Protein AF-A0A6F8PS50-F1 (afdb_monomer_lite)

Radius of gyration: 19.99 Å; chains: 1; bounding box: 38×47×46 Å

Foldseek 3Di:
DDDDCVPVDDDDDDDQDDPPPPDPADQQDDWDWDADPVGIWIFDADPRGTDIGHDDPPVVAAEAEQEQCNVPCVVVVVDDPVRVVVVVVVCVVVNHFYWYWDDDPPDPDIDTDTDDPCVVVVVVVVPD

Sequence (128 aa):
MYKSLEWSYEEEVRVVKNIKVNNHLSKYHGEGFFENSAGNWQQIQVSGRPLYCLDIPKSSIKEIYMGCNSYKNVTRAGMSDEEVFSFYAQWMKDGIDVFHCQPKYGTWQLEAEEWKSTFLDKWRNNNP

Organism: NCBI:txid2675054

Secondary structure (DSSP, 8-state):
----GGGS----------TTS-----TTT--EEEEETTEEEEEEEETTEEEEEE---GGG--EEEE-TTTTTTTGGGT--HHHHHHHHHHHHHTT-EEEEEEE-TTSS-EEEEE--TTHHHHHHHH--

pLDDT: mean 78.61, std 12.51, range [44.88, 94.75]

Structure (mmCIF, N/CA/C/O backbone):
data_AF-A0A6F8PS50-F1
#
_entry.id   AF-A0A6F8PS50-F1
#
loop_
_atom_site.group_PDB
_atom_site.id
_atom_site.type_symbol
_atom_site.label_atom_id
_atom_site.label_alt_id
_atom_site.label_comp_id
_atom_site.label_asym_id
_atom_site.label_entity_id
_atom_site.label_seq_id
_atom_site.pdbx_PDB_ins_code
_atom_site.Cartn_x
_atom_site.Cartn_y
_atom_site.Cartn_z
_atom_site.occupancy
_atom_site.B_iso_or_equiv
_atom_site.auth_seq_id
_atom_site.auth_comp_id
_atom_site.auth_asym_id
_atom_site.auth_atom_id
_atom_site.pdbx_PDB_model_num
ATOM 1 N N . MET A 1 1 ? 9.574 -27.612 20.862 1.00 46.69 1 MET A N 1
ATOM 2 C CA . MET A 1 1 ? 8.743 -27.888 19.672 1.00 46.69 1 MET A CA 1
ATOM 3 C C . MET A 1 1 ? 9.665 -27.822 18.463 1.00 46.69 1 MET A C 1
ATOM 5 O O . MET A 1 1 ? 10.082 -26.732 18.099 1.00 46.69 1 MET A O 1
ATOM 9 N N . TYR A 1 2 ? 10.095 -28.970 17.940 1.00 52.66 2 TYR A N 1
ATOM 10 C CA . TYR A 1 2 ? 10.937 -29.035 16.744 1.00 52.66 2 TYR A CA 1
ATOM 11 C C . TYR A 1 2 ? 10.016 -28.950 15.522 1.00 52.66 2 TYR A C 1
ATOM 13 O O . TYR A 1 2 ? 9.183 -29.833 15.338 1.00 52.66 2 TYR A O 1
ATOM 21 N N . LYS A 1 3 ? 10.106 -27.874 14.731 1.00 60.69 3 LYS A N 1
ATOM 22 C CA . LYS A 1 3 ? 9.480 -27.837 13.399 1.00 60.69 3 LYS A CA 1
ATOM 23 C C . LYS A 1 3 ? 10.165 -28.888 12.522 1.00 60.69 3 LYS A C 1
ATOM 25 O O . LYS A 1 3 ? 11.390 -29.000 12.567 1.00 60.69 3 LYS A O 1
ATOM 30 N N . SER A 1 4 ? 9.396 -29.647 11.745 1.00 63.00 4 SER A N 1
ATOM 31 C CA . SER A 1 4 ? 9.941 -30.552 10.733 1.00 63.00 4 SER A CA 1
ATOM 32 C C . SER A 1 4 ? 10.638 -29.750 9.627 1.00 63.00 4 SER A C 1
ATOM 34 O O . SER A 1 4 ? 10.196 -28.662 9.254 1.00 63.00 4 SER A O 1
ATOM 36 N N . LEU A 1 5 ? 11.755 -30.281 9.117 1.00 61.91 5 LEU A N 1
ATOM 37 C CA . LEU A 1 5 ? 12.578 -29.657 8.067 1.00 61.91 5 LEU A CA 1
ATOM 38 C C . LEU A 1 5 ? 11.802 -29.398 6.764 1.00 61.91 5 LEU A C 1
ATOM 40 O O . LEU A 1 5 ? 12.162 -28.500 6.012 1.00 61.91 5 LEU A O 1
ATOM 44 N N . GLU A 1 6 ? 10.714 -30.123 6.519 1.00 61.38 6 GLU A N 1
ATOM 45 C CA . GLU A 1 6 ? 9.823 -29.905 5.371 1.00 61.38 6 GLU A CA 1
ATOM 46 C C . GLU A 1 6 ? 9.146 -28.519 5.377 1.00 61.38 6 GLU A C 1
ATOM 48 O O . GLU A 1 6 ? 8.822 -28.001 4.320 1.00 61.38 6 GLU A O 1
ATOM 53 N N . TRP A 1 7 ? 9.014 -27.872 6.544 1.00 61.59 7 TRP A N 1
ATOM 54 C CA . TRP A 1 7 ? 8.534 -26.485 6.670 1.00 61.59 7 TRP A CA 1
ATOM 55 C C . TRP A 1 7 ? 9.670 -25.457 6.684 1.00 61.59 7 TRP A C 1
ATOM 57 O O . TRP A 1 7 ? 9.427 -24.273 6.929 1.00 61.59 7 TRP A O 1
ATOM 67 N N . SER A 1 8 ? 10.925 -25.899 6.558 1.00 60.41 8 SER A N 1
ATOM 68 C CA . SER A 1 8 ? 12.063 -25.046 6.905 1.00 60.41 8 SER A CA 1
ATOM 69 C C . SER A 1 8 ? 12.550 -24.149 5.778 1.00 60.41 8 SER A C 1
ATOM 71 O O . SER A 1 8 ? 13.220 -23.171 6.098 1.00 60.41 8 SER A O 1
ATOM 73 N N . TYR A 1 9 ? 12.196 -24.397 4.513 1.00 57.81 9 TYR A N 1
ATOM 74 C CA . TYR A 1 9 ? 12.517 -23.460 3.435 1.00 57.81 9 TYR A CA 1
ATOM 75 C C . TYR A 1 9 ? 11.812 -23.827 2.120 1.00 57.81 9 TYR A C 1
ATOM 77 O O . TYR A 1 9 ? 12.193 -24.790 1.459 1.00 57.81 9 TYR A O 1
ATOM 85 N N . GLU A 1 10 ? 10.814 -23.043 1.720 1.00 64.75 10 GLU A N 1
ATOM 86 C CA . GLU A 1 10 ? 10.442 -22.913 0.309 1.00 64.75 10 GLU A CA 1
ATOM 87 C C . GLU A 1 10 ? 11.133 -21.647 -0.209 1.00 64.75 10 GLU A C 1
ATOM 89 O O . GLU A 1 10 ? 10.893 -20.551 0.300 1.00 64.75 10 GLU A O 1
ATOM 94 N N . GLU A 1 11 ? 12.055 -21.791 -1.163 1.00 63.84 11 GLU A N 1
ATOM 95 C CA . GLU A 1 11 ? 12.766 -20.652 -1.747 1.00 63.84 11 GLU A CA 1
ATOM 96 C C . GLU A 1 11 ? 12.019 -20.155 -2.988 1.00 63.84 11 GLU A C 1
ATOM 98 O O . GLU A 1 11 ? 12.048 -20.779 -4.050 1.00 63.84 11 GLU A O 1
ATOM 103 N N . GLU A 1 12 ? 11.346 -19.011 -2.871 1.00 63.69 12 GLU A N 1
ATOM 104 C CA . GLU A 1 12 ? 10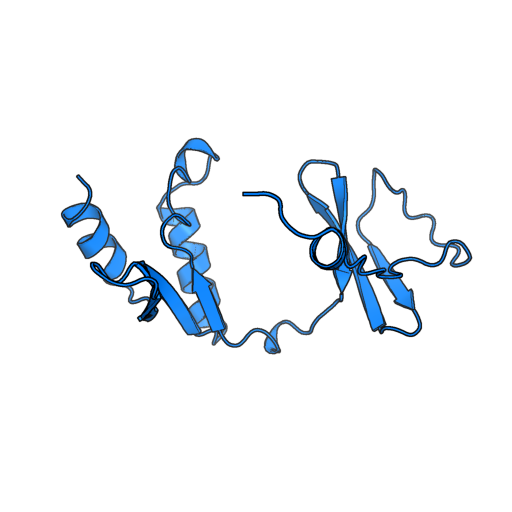.801 -18.312 -4.034 1.00 63.69 12 GLU A CA 1
ATOM 105 C C . GLU A 1 12 ? 11.923 -17.575 -4.781 1.00 63.69 12 GLU A C 1
ATOM 107 O O . GLU A 1 12 ? 12.435 -16.551 -4.322 1.00 63.69 12 GLU A O 1
ATOM 112 N N . VAL A 1 13 ? 12.279 -18.052 -5.976 1.00 69.75 13 VAL A N 1
ATOM 113 C CA . VAL A 1 13 ? 13.226 -17.354 -6.859 1.00 69.75 13 VAL A CA 1
ATOM 114 C C . VAL A 1 13 ? 12.466 -16.415 -7.794 1.00 69.75 13 VAL A C 1
ATOM 116 O O . VAL A 1 13 ? 11.674 -16.854 -8.627 1.00 69.75 13 VAL A O 1
ATOM 119 N N . ARG A 1 14 ? 12.744 -15.108 -7.710 1.00 70.56 14 ARG A N 1
ATOM 120 C CA . ARG A 1 14 ? 12.204 -14.094 -8.634 1.00 70.56 14 ARG A CA 1
ATOM 121 C C . ARG A 1 14 ? 13.321 -13.509 -9.493 1.00 70.56 14 ARG A C 1
ATOM 123 O O . ARG A 1 14 ? 14.230 -12.854 -8.986 1.00 70.56 14 ARG A O 1
ATOM 130 N N . VAL A 1 15 ? 13.250 -13.727 -10.806 1.00 71.94 15 VAL A N 1
ATOM 131 C CA . VAL A 1 15 ? 14.209 -13.157 -11.763 1.00 71.94 15 VAL A CA 1
ATOM 132 C C . VAL A 1 15 ? 13.737 -11.771 -12.171 1.00 71.94 15 VAL A C 1
ATOM 134 O O . VAL A 1 15 ? 12.761 -11.623 -12.899 1.00 71.94 15 VAL A O 1
ATOM 137 N N . VAL A 1 16 ? 14.447 -10.751 -11.696 1.00 68.88 16 VAL A N 1
ATOM 138 C CA . VAL A 1 16 ? 14.035 -9.360 -11.897 1.00 68.88 16 VAL A CA 1
ATOM 139 C C . VAL A 1 16 ? 14.827 -8.689 -13.020 1.00 68.88 16 VAL A C 1
ATOM 141 O O . VAL A 1 16 ? 14.243 -8.152 -13.951 1.00 68.88 16 VAL A O 1
ATOM 144 N N . LYS A 1 17 ? 16.161 -8.781 -13.020 1.00 69.25 17 LYS A N 1
ATOM 145 C CA . LYS A 1 17 ? 17.020 -8.073 -13.985 1.00 69.25 17 LYS A CA 1
ATOM 146 C C . LYS A 1 17 ? 17.904 -9.034 -14.776 1.00 69.25 17 LYS A C 1
ATOM 148 O O . LYS A 1 17 ? 18.626 -9.839 -14.194 1.00 69.25 17 LYS A O 1
ATOM 153 N N . ASN A 1 18 ? 17.918 -8.884 -16.100 1.00 67.38 18 ASN A N 1
ATOM 154 C CA . ASN A 1 18 ? 18.860 -9.579 -16.975 1.00 67.38 18 ASN A CA 1
ATOM 155 C C . ASN A 1 18 ? 20.188 -8.813 -17.064 1.00 67.38 18 ASN A C 1
ATOM 157 O O . ASN A 1 18 ? 20.210 -7.642 -17.433 1.00 67.38 18 ASN A O 1
ATOM 161 N N . ILE A 1 19 ? 21.308 -9.495 -16.800 1.00 65.69 19 ILE A N 1
ATOM 162 C CA . ILE A 1 19 ? 22.668 -8.912 -16.864 1.00 65.69 19 ILE A CA 1
ATOM 163 C C . ILE A 1 19 ? 23.055 -8.532 -18.307 1.00 65.69 19 ILE A C 1
ATOM 165 O O . ILE A 1 19 ? 23.912 -7.684 -18.524 1.00 65.69 19 ILE A O 1
ATOM 169 N N . LYS A 1 20 ? 22.401 -9.140 -19.306 1.00 60.75 20 LYS A N 1
ATOM 170 C CA . LYS A 1 20 ? 22.668 -8.908 -20.734 1.00 60.75 20 LYS A CA 1
ATOM 171 C C . LYS A 1 20 ? 22.077 -7.605 -21.278 1.00 60.75 20 LYS A C 1
ATOM 173 O O . LYS A 1 20 ? 22.472 -7.183 -22.360 1.00 60.75 20 LYS A O 1
ATOM 178 N N . VAL A 1 21 ? 21.120 -6.992 -20.576 1.00 57.53 21 VAL A N 1
ATOM 179 C CA . VAL A 1 21 ? 20.506 -5.741 -21.035 1.00 57.53 21 VAL A CA 1
ATOM 180 C C . VAL A 1 21 ? 21.474 -4.615 -20.704 1.00 57.53 21 VAL A C 1
ATOM 182 O O . VAL A 1 21 ? 21.759 -4.356 -19.536 1.00 57.53 21 VAL A O 1
ATOM 185 N N . ASN A 1 22 ? 22.003 -3.983 -21.748 1.00 53.31 22 ASN A N 1
ATOM 186 C CA . ASN A 1 22 ? 23.033 -2.952 -21.689 1.00 53.31 22 ASN A CA 1
ATOM 187 C C . ASN A 1 22 ? 22.452 -1.616 -21.184 1.00 53.31 22 ASN A C 1
ATOM 189 O O . ASN A 1 22 ? 22.476 -0.604 -21.873 1.00 53.31 22 ASN A O 1
ATOM 193 N N . ASN A 1 23 ? 21.868 -1.630 -19.987 1.00 57.88 23 ASN A N 1
ATOM 194 C CA . ASN A 1 23 ? 21.418 -0.436 -19.294 1.00 57.88 23 ASN A CA 1
ATOM 195 C C . ASN A 1 23 ? 22.542 0.004 -18.359 1.00 57.88 23 ASN A C 1
ATOM 197 O O . ASN A 1 23 ? 22.821 -0.663 -17.362 1.00 57.88 23 ASN A O 1
ATOM 201 N N . HIS A 1 24 ? 23.140 1.164 -18.639 1.00 59.66 24 HIS A N 1
ATOM 202 C CA . HIS A 1 24 ? 24.138 1.851 -17.802 1.00 59.66 24 HIS A CA 1
ATOM 203 C C . HIS A 1 24 ? 23.603 2.286 -16.416 1.00 59.66 24 HIS A C 1
ATOM 205 O O . HIS A 1 24 ? 24.189 3.133 -15.744 1.00 59.66 24 HIS A O 1
ATOM 211 N N . LEU A 1 25 ? 22.482 1.716 -15.971 1.00 65.75 25 LEU A N 1
ATOM 212 C CA . LEU A 1 25 ? 21.869 1.967 -14.679 1.00 65.75 25 LEU A CA 1
ATOM 213 C C . LEU A 1 25 ? 22.723 1.330 -13.586 1.00 65.75 25 LEU A C 1
ATOM 215 O O . LEU A 1 25 ? 22.726 0.109 -13.379 1.00 65.75 25 LEU A O 1
ATOM 219 N N . SER A 1 26 ? 23.452 2.194 -12.883 1.00 66.19 26 SER A N 1
ATOM 220 C CA . SER A 1 26 ? 24.186 1.837 -11.679 1.00 66.19 26 SER A CA 1
ATOM 221 C C . SER A 1 26 ? 23.240 1.226 -10.647 1.00 66.19 26 SER A C 1
ATOM 223 O O . SER A 1 26 ? 22.174 1.770 -10.349 1.00 66.19 26 SER A O 1
ATOM 225 N N . LYS A 1 27 ? 23.673 0.116 -10.038 1.00 64.31 27 LYS A N 1
ATOM 226 C CA . LYS A 1 27 ? 23.004 -0.494 -8.878 1.00 64.31 27 LYS A CA 1
ATOM 227 C C . LYS A 1 27 ? 22.856 0.502 -7.716 1.00 64.31 27 LYS A C 1
ATOM 229 O O . LYS A 1 27 ? 21.953 0.354 -6.904 1.00 64.31 27 LYS A O 1
ATOM 234 N N . TYR A 1 28 ? 23.728 1.506 -7.646 1.00 62.59 28 TYR A N 1
ATOM 235 C CA . TYR A 1 28 ? 23.862 2.404 -6.499 1.00 62.59 28 TYR A CA 1
ATOM 236 C C . TYR A 1 28 ? 23.361 3.830 -6.753 1.00 62.59 28 TYR A C 1
ATOM 238 O O . TYR A 1 28 ? 23.148 4.564 -5.796 1.00 62.59 28 TYR A O 1
ATOM 246 N N . HIS A 1 29 ? 23.178 4.238 -8.014 1.00 59.47 29 HIS A N 1
ATOM 247 C CA . HIS A 1 29 ? 22.987 5.656 -8.354 1.00 59.47 29 HIS A CA 1
ATOM 248 C C . HIS A 1 29 ? 21.964 5.912 -9.468 1.00 59.47 29 HIS A C 1
ATOM 250 O O . HIS A 1 29 ? 22.069 6.904 -10.179 1.00 59.47 29 HIS A O 1
ATOM 256 N N . GLY A 1 30 ? 20.977 5.031 -9.642 1.00 65.50 30 GLY A N 1
ATOM 257 C CA . GLY A 1 30 ? 19.944 5.228 -10.656 1.00 65.50 30 GLY A CA 1
ATOM 258 C C . GLY A 1 30 ? 18.577 4.714 -10.235 1.00 65.50 30 GLY A C 1
ATOM 259 O O . GLY A 1 30 ? 18.469 3.693 -9.547 1.00 65.50 30 GLY A O 1
ATOM 260 N N . GLU A 1 31 ? 17.556 5.431 -10.686 1.00 73.12 31 GLU A N 1
ATOM 261 C CA . GLU A 1 31 ? 16.230 4.887 -10.947 1.00 73.12 31 GLU A CA 1
ATOM 262 C C . GLU A 1 31 ? 16.147 4.556 -12.433 1.00 73.12 31 GLU A C 1
ATOM 264 O O . GLU A 1 31 ? 16.788 5.210 -13.261 1.00 73.12 31 GLU A O 1
ATOM 269 N N . GLY A 1 32 ? 15.390 3.529 -12.795 1.00 78.81 32 GLY A N 1
ATOM 270 C CA . GLY A 1 32 ? 15.225 3.220 -14.206 1.00 78.81 32 GLY A CA 1
ATOM 271 C C . GLY A 1 32 ? 14.335 2.030 -14.477 1.00 78.81 32 GLY A C 1
ATOM 272 O O . GLY A 1 32 ? 14.014 1.255 -13.580 1.00 78.81 32 GLY A O 1
ATOM 273 N N . PHE A 1 33 ? 13.951 1.906 -15.740 1.00 82.19 33 PHE A N 1
ATOM 274 C CA . PHE A 1 33 ? 13.002 0.911 -16.210 1.00 82.19 33 PHE A CA 1
ATOM 275 C C . PHE A 1 33 ? 13.714 -0.169 -17.021 1.00 82.19 33 PHE A C 1
ATOM 277 O O . PHE A 1 33 ? 14.686 0.100 -17.736 1.00 82.19 33 PHE A O 1
ATOM 284 N N . PHE A 1 34 ? 13.259 -1.406 -16.881 1.00 83.56 34 PHE A N 1
ATOM 285 C CA . PHE A 1 34 ? 13.748 -2.540 -17.654 1.00 83.56 34 PHE A CA 1
ATOM 286 C C . PHE A 1 34 ? 12.638 -3.572 -17.832 1.00 83.56 34 PHE A C 1
ATOM 288 O O . PHE A 1 34 ? 11.714 -3.660 -17.033 1.00 83.56 34 PHE A O 1
ATOM 295 N N . GLU A 1 35 ? 12.751 -4.362 -18.890 1.00 83.50 35 GLU A N 1
ATOM 296 C CA . GLU A 1 35 ? 11.742 -5.336 -19.293 1.00 83.50 35 GLU A CA 1
ATOM 297 C C . GLU A 1 35 ? 12.366 -6.734 -19.368 1.00 83.50 35 GLU A C 1
ATOM 299 O O . GLU A 1 35 ? 13.543 -6.906 -19.716 1.00 83.50 35 GLU A O 1
ATOM 304 N N . ASN A 1 36 ? 11.584 -7.746 -19.006 1.00 83.31 36 ASN A N 1
ATOM 305 C CA . ASN A 1 36 ? 11.921 -9.151 -19.199 1.00 83.31 36 ASN A CA 1
ATOM 306 C C . ASN A 1 36 ? 10.655 -9.962 -19.536 1.00 83.31 36 ASN A C 1
ATOM 308 O O . ASN A 1 36 ? 9.562 -9.416 -19.645 1.00 83.31 36 ASN A O 1
ATOM 312 N N . SER A 1 37 ? 10.781 -11.285 -19.672 1.00 83.94 37 SER A N 1
ATOM 313 C CA . SER A 1 37 ? 9.645 -12.161 -19.998 1.00 83.94 37 SER A CA 1
ATOM 314 C C . SER A 1 37 ? 8.534 -12.194 -18.939 1.00 83.94 37 SER A C 1
ATOM 316 O O . SER A 1 37 ? 7.453 -12.695 -19.225 1.00 83.94 37 SER A O 1
ATOM 318 N N . ALA A 1 38 ? 8.794 -11.709 -17.724 1.00 82.75 38 ALA A N 1
ATOM 319 C CA . ALA A 1 38 ? 7.824 -11.602 -16.638 1.00 82.75 38 ALA A CA 1
ATOM 320 C C . ALA A 1 38 ? 7.163 -10.210 -16.547 1.00 82.75 38 ALA A C 1
ATOM 322 O O . ALA A 1 38 ? 6.253 -10.039 -15.740 1.00 82.75 38 ALA A O 1
ATOM 323 N N . GLY A 1 39 ? 7.591 -9.233 -17.356 1.00 86.81 39 GLY A N 1
ATOM 324 C CA . GLY A 1 39 ? 6.954 -7.920 -17.470 1.00 86.81 39 GLY A CA 1
ATOM 325 C C . GLY A 1 39 ? 7.921 -6.740 -17.396 1.00 86.81 39 GLY A C 1
ATOM 326 O O . GLY A 1 39 ? 9.135 -6.881 -17.565 1.00 86.81 39 GLY A O 1
ATOM 327 N N . ASN A 1 40 ? 7.343 -5.567 -17.133 1.00 88.81 40 ASN A N 1
ATOM 328 C CA . ASN A 1 40 ? 8.052 -4.307 -16.942 1.00 88.81 40 ASN A CA 1
ATOM 329 C C . ASN A 1 40 ? 8.411 -4.120 -15.475 1.00 88.81 40 ASN A C 1
ATOM 331 O O . ASN A 1 40 ? 7.632 -4.452 -14.586 1.00 88.81 40 ASN A O 1
ATOM 335 N N . TRP A 1 41 ? 9.585 -3.565 -15.221 1.00 87.44 41 TRP A N 1
ATOM 336 C CA . TRP A 1 41 ? 10.121 -3.407 -13.883 1.00 87.44 41 TRP A CA 1
ATOM 337 C C . TRP A 1 41 ? 10.753 -2.035 -13.715 1.00 87.44 41 TRP A C 1
ATOM 339 O O . TRP A 1 41 ? 11.374 -1.496 -14.634 1.00 87.44 41 TRP A O 1
ATOM 349 N N . GLN A 1 42 ? 10.652 -1.511 -12.501 1.00 87.62 42 GLN A N 1
ATOM 350 C CA . GLN A 1 42 ? 11.236 -0.249 -12.088 1.00 87.62 42 GLN A CA 1
ATOM 351 C C . GLN A 1 42 ? 12.249 -0.483 -10.964 1.00 87.62 42 GLN A C 1
ATOM 353 O O . GLN A 1 42 ? 11.962 -1.140 -9.964 1.00 87.62 42 GLN A O 1
ATOM 358 N N . GLN A 1 43 ? 13.446 0.076 -11.116 1.00 86.38 43 GLN A N 1
ATOM 359 C CA . GLN A 1 43 ? 14.413 0.241 -10.036 1.00 86.38 43 GLN A CA 1
ATOM 360 C C . GLN A 1 43 ? 14.099 1.551 -9.311 1.00 86.38 43 GLN A C 1
ATOM 362 O O . GLN A 1 43 ? 14.196 2.616 -9.917 1.00 86.38 43 GLN A O 1
ATOM 367 N N . ILE A 1 44 ? 13.773 1.469 -8.024 1.00 86.81 44 ILE A N 1
ATOM 368 C CA . ILE A 1 44 ? 13.629 2.616 -7.119 1.00 86.81 44 ILE A CA 1
ATOM 369 C C . ILE A 1 44 ? 14.710 2.560 -6.036 1.00 86.81 44 ILE A C 1
ATOM 371 O O . ILE A 1 44 ? 15.234 1.485 -5.734 1.00 86.81 44 ILE A O 1
ATOM 375 N N . GLN A 1 45 ? 15.057 3.697 -5.436 1.00 86.56 45 GLN A N 1
ATOM 376 C CA . GLN A 1 45 ? 15.99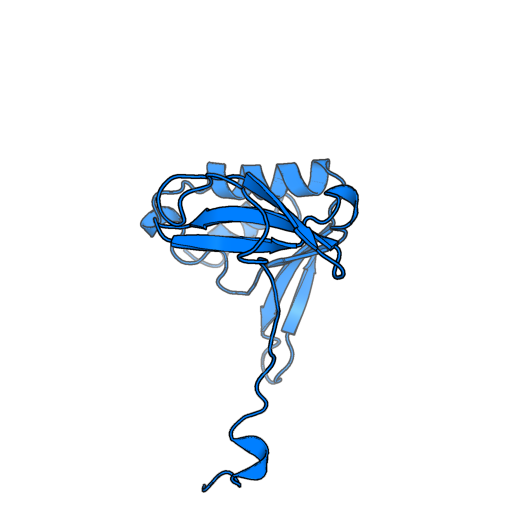2 3.740 -4.308 1.00 86.56 45 GLN A CA 1
ATOM 377 C C . GLN A 1 45 ? 15.235 3.908 -2.994 1.00 86.56 45 GLN A C 1
ATOM 379 O O . GLN A 1 45 ? 14.578 4.919 -2.768 1.00 86.56 45 GLN A O 1
ATOM 384 N N . VAL A 1 46 ? 15.373 2.940 -2.090 1.00 83.00 46 VAL A N 1
ATOM 385 C CA . VAL A 1 46 ? 14.800 3.004 -0.742 1.00 83.00 46 VAL A CA 1
ATOM 386 C C . VAL A 1 46 ? 15.945 2.965 0.259 1.00 83.00 46 VAL A C 1
ATOM 388 O O . VAL A 1 46 ? 16.669 1.975 0.354 1.00 83.00 46 VAL A O 1
ATOM 391 N N . SER A 1 47 ? 16.154 4.071 0.976 1.00 82.81 47 SER A N 1
ATOM 392 C CA . SER A 1 47 ? 17.228 4.205 1.976 1.00 82.81 47 SER A CA 1
ATOM 393 C C . SER A 1 47 ? 18.622 3.831 1.433 1.00 82.81 47 SER A C 1
ATOM 395 O O . SER A 1 47 ? 19.393 3.129 2.088 1.00 82.81 47 SER A O 1
ATOM 397 N N . GLY A 1 48 ? 18.932 4.265 0.205 1.00 80.62 48 GLY A N 1
ATOM 398 C CA . GLY A 1 48 ? 20.213 3.997 -0.466 1.00 80.62 48 GLY A CA 1
ATOM 399 C C . GLY A 1 48 ? 20.385 2.562 -0.974 1.00 80.62 48 GLY A C 1
ATOM 400 O O . GLY A 1 48 ? 21.493 2.169 -1.344 1.00 80.62 48 GLY A O 1
ATOM 401 N N . ARG A 1 49 ? 19.314 1.760 -0.970 1.00 81.38 49 ARG A N 1
ATOM 402 C CA . ARG A 1 49 ? 19.299 0.407 -1.525 1.00 81.38 49 ARG A CA 1
ATOM 403 C C . ARG A 1 49 ? 18.374 0.355 -2.741 1.00 81.38 49 ARG A C 1
ATOM 405 O O . ARG A 1 49 ? 17.236 0.818 -2.643 1.00 81.38 49 ARG A O 1
ATOM 412 N N . PRO A 1 50 ? 18.807 -0.259 -3.855 1.00 85.12 50 PRO A N 1
ATOM 413 C CA . PRO A 1 50 ? 17.930 -0.472 -4.992 1.00 85.12 50 PRO A CA 1
ATOM 414 C C . PRO A 1 50 ? 16.877 -1.521 -4.636 1.00 85.12 50 PRO A C 1
ATOM 416 O O . PRO A 1 50 ? 17.213 -2.645 -4.248 1.00 85.12 50 PRO A O 1
ATOM 419 N N . LEU A 1 51 ? 15.613 -1.162 -4.813 1.00 86.00 51 LEU A N 1
ATOM 420 C CA . LEU A 1 51 ? 14.497 -2.093 -4.843 1.00 86.00 51 LEU A CA 1
ATOM 421 C C . LEU A 1 51 ? 14.019 -2.204 -6.288 1.00 86.00 51 LEU A C 1
ATOM 423 O O . LEU A 1 51 ? 13.906 -1.202 -6.990 1.00 86.00 51 LEU A O 1
ATOM 427 N N . TYR A 1 52 ? 13.765 -3.427 -6.732 1.00 85.44 52 TYR A N 1
ATOM 428 C CA . TYR A 1 52 ? 13.276 -3.682 -8.075 1.00 85.44 52 TYR A CA 1
ATOM 429 C C . TYR A 1 52 ? 11.833 -4.168 -7.997 1.00 85.44 52 TYR A C 1
ATOM 431 O O . TYR A 1 52 ? 11.567 -5.252 -7.474 1.00 85.44 52 TYR A O 1
ATOM 439 N N . CYS A 1 53 ? 10.918 -3.354 -8.500 1.00 88.12 53 CYS A N 1
ATOM 440 C CA . CYS A 1 53 ? 9.482 -3.563 -8.398 1.00 88.12 53 CYS A CA 1
ATOM 441 C C . CYS A 1 53 ? 8.906 -3.869 -9.774 1.00 88.12 53 CYS A C 1
ATOM 443 O O . CYS A 1 53 ? 9.351 -3.291 -10.763 1.00 88.12 53 CYS A O 1
ATOM 445 N N . LEU A 1 54 ? 7.920 -4.762 -9.838 1.00 89.06 54 LEU A N 1
ATOM 446 C CA . LEU A 1 54 ? 7.114 -4.921 -11.043 1.00 89.06 54 LEU A CA 1
ATOM 447 C C . LEU A 1 54 ? 6.339 -3.617 -11.262 1.00 89.06 54 LEU A C 1
ATOM 449 O O . LEU A 1 54 ? 5.720 -3.108 -10.326 1.00 89.06 54 LEU A O 1
ATOM 453 N N . ASP A 1 55 ? 6.401 -3.079 -12.473 1.00 88.94 55 ASP A N 1
ATOM 454 C CA . ASP A 1 55 ? 5.661 -1.883 -12.848 1.00 88.94 55 ASP A CA 1
ATOM 455 C C . ASP A 1 55 ? 4.200 -2.263 -13.095 1.00 88.94 55 ASP A C 1
ATOM 457 O O . ASP A 1 55 ? 3.860 -2.935 -14.073 1.00 88.94 55 ASP A O 1
ATOM 461 N N . ILE A 1 56 ? 3.343 -1.883 -12.150 1.00 87.75 56 ILE A N 1
ATOM 462 C CA . ILE A 1 56 ? 1.903 -2.107 -12.218 1.00 87.75 56 ILE A CA 1
ATOM 463 C C . ILE A 1 56 ? 1.200 -0.777 -12.508 1.00 87.75 56 ILE A C 1
ATOM 465 O O . ILE A 1 56 ? 1.550 0.245 -11.911 1.00 87.75 56 ILE A O 1
ATOM 469 N N . PRO A 1 57 ? 0.177 -0.752 -13.384 1.00 87.69 57 PRO A N 1
ATOM 470 C CA . PRO A 1 57 ? -0.582 0.468 -13.629 1.00 87.69 57 PRO A CA 1
ATOM 471 C C . PRO A 1 57 ? -1.162 1.011 -12.325 1.00 87.69 57 PRO A C 1
ATOM 473 O O . PRO A 1 57 ? -1.731 0.243 -11.548 1.00 87.69 57 PRO A O 1
ATOM 476 N N . LYS A 1 58 ? -1.088 2.330 -12.107 1.00 83.38 58 LYS A N 1
ATOM 477 C CA . LYS A 1 58 ? -1.618 2.971 -10.886 1.00 83.38 58 LYS A CA 1
ATOM 478 C C . LYS A 1 58 ? -3.093 2.644 -10.639 1.00 83.38 58 LYS A C 1
ATOM 480 O O . LYS A 1 58 ? -3.482 2.409 -9.505 1.00 83.38 58 LYS A O 1
ATOM 485 N N . SER A 1 59 ? -3.881 2.540 -11.710 1.00 88.00 59 SER A N 1
ATOM 486 C CA . SER A 1 59 ? -5.295 2.148 -11.672 1.00 88.00 59 SER A CA 1
ATOM 487 C C . SER A 1 59 ? -5.545 0.702 -11.225 1.00 88.00 59 SER A C 1
ATOM 489 O O . SER A 1 59 ? -6.696 0.302 -11.097 1.00 88.00 59 SER A O 1
ATOM 491 N N . SER A 1 60 ? -4.497 -0.103 -11.030 1.00 90.00 60 SER A N 1
ATOM 492 C CA . SER A 1 60 ? -4.612 -1.489 -10.557 1.00 90.00 60 SER A CA 1
ATOM 493 C C . SER A 1 60 ? -4.735 -1.577 -9.037 1.00 90.00 60 SER A C 1
ATOM 495 O O . SER A 1 60 ? -5.129 -2.620 -8.519 1.00 90.00 60 SER A O 1
ATOM 497 N N . ILE A 1 61 ? -4.380 -0.512 -8.310 1.00 90.56 61 ILE A N 1
ATOM 498 C CA . ILE A 1 61 ? -4.544 -0.460 -6.858 1.00 90.56 61 ILE A CA 1
ATOM 499 C C . ILE A 1 61 ? -5.987 -0.058 -6.576 1.00 90.56 61 ILE A C 1
ATOM 501 O O . ILE A 1 61 ? -6.374 1.078 -6.819 1.00 90.56 61 ILE A O 1
ATOM 505 N N . LYS A 1 62 ? -6.775 -1.010 -6.079 1.00 93.19 62 LYS A N 1
ATOM 506 C CA . LYS A 1 62 ? -8.181 -0.787 -5.728 1.00 93.19 62 LYS A CA 1
ATOM 507 C C . LYS A 1 62 ? -8.367 -0.492 -4.241 1.00 93.19 62 LYS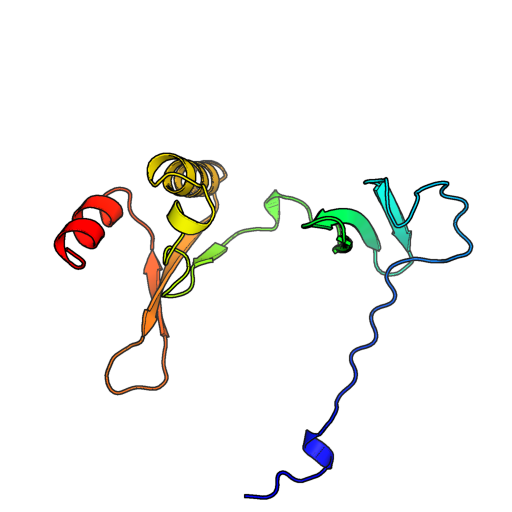 A C 1
ATOM 509 O O . LYS A 1 62 ? -9.155 0.368 -3.882 1.00 93.19 62 LYS A O 1
ATOM 514 N N . GLU A 1 63 ? -7.639 -1.210 -3.388 1.00 94.75 63 GLU A N 1
ATOM 515 C CA . GLU A 1 63 ? -7.851 -1.205 -1.940 1.00 94.75 63 GLU A CA 1
ATOM 516 C C . GLU A 1 63 ? -6.506 -1.151 -1.202 1.00 94.75 63 GLU A C 1
ATOM 518 O O . GLU A 1 63 ? -5.550 -1.833 -1.586 1.00 94.75 63 GLU A O 1
ATOM 523 N N . ILE A 1 64 ? -6.433 -0.364 -0.127 1.00 92.75 64 ILE A N 1
ATOM 524 C CA . ILE A 1 64 ? -5.274 -0.272 0.770 1.00 92.75 64 ILE A CA 1
ATOM 525 C C . ILE A 1 64 ? -5.713 -0.634 2.186 1.00 92.75 64 ILE A C 1
ATOM 527 O O . ILE A 1 64 ? -6.561 0.031 2.772 1.00 92.75 64 ILE A O 1
ATOM 531 N N . TYR A 1 65 ? -5.079 -1.652 2.766 1.00 93.62 65 TYR A N 1
ATOM 532 C CA . TYR A 1 65 ? -5.328 -2.098 4.136 1.00 93.62 65 TYR A CA 1
ATOM 533 C C . TYR A 1 65 ? -4.175 -1.681 5.046 1.00 93.62 65 TYR A C 1
ATOM 535 O O . TYR A 1 65 ? -3.079 -2.242 5.012 1.00 93.62 65 TYR A O 1
ATOM 543 N N . MET A 1 66 ? -4.430 -0.684 5.883 1.00 89.81 66 MET A N 1
ATOM 544 C CA . MET A 1 66 ? -3.463 -0.135 6.821 1.00 89.81 66 MET A CA 1
ATOM 545 C C . MET A 1 66 ? -3.407 -1.006 8.071 1.00 89.81 66 MET A C 1
ATOM 547 O O . MET A 1 66 ? -4.414 -1.207 8.746 1.00 89.81 66 MET A O 1
ATOM 551 N N . GLY A 1 67 ? -2.222 -1.512 8.409 1.00 87.19 67 GLY A N 1
ATOM 552 C CA . GLY A 1 67 ? -2.037 -2.312 9.619 1.00 87.19 67 GLY A CA 1
ATOM 553 C C . GLY A 1 67 ? -2.285 -1.515 10.907 1.00 87.19 67 GLY A C 1
ATOM 554 O O . GLY A 1 67 ? -2.120 -0.299 10.933 1.00 87.19 67 GLY A O 1
ATOM 555 N N . CYS A 1 68 ? -2.576 -2.221 12.003 1.00 83.06 68 CYS A N 1
ATOM 556 C CA . CYS A 1 68 ? -2.942 -1.643 13.309 1.00 83.06 68 CYS A CA 1
ATOM 557 C C . CYS A 1 68 ? -1.924 -0.640 13.893 1.00 83.06 68 CYS A C 1
ATOM 559 O O . CYS A 1 68 ? -2.255 0.149 14.768 1.00 83.06 68 CYS A O 1
ATOM 561 N N . ASN A 1 69 ? -0.663 -0.706 13.455 1.00 82.62 69 ASN A N 1
ATOM 562 C CA . ASN A 1 69 ? 0.428 0.162 13.905 1.00 82.62 69 ASN A CA 1
ATOM 563 C C . ASN A 1 69 ? 1.006 1.013 12.765 1.00 82.62 69 ASN A C 1
ATOM 565 O O . ASN A 1 69 ? 2.114 1.524 12.901 1.00 82.62 69 ASN A O 1
ATOM 569 N N . SER A 1 70 ? 0.298 1.154 11.643 1.00 81.06 70 SER A N 1
ATOM 570 C CA . SER A 1 70 ? 0.770 1.917 10.478 1.00 81.06 70 SER A CA 1
ATOM 571 C C . SER A 1 70 ? 1.065 3.383 10.807 1.00 81.06 70 SER A C 1
ATOM 573 O O . SER A 1 70 ? 1.988 3.968 10.253 1.00 81.06 70 SER A O 1
ATOM 575 N N . TYR A 1 71 ? 0.329 3.943 11.768 1.00 80.56 71 TYR A N 1
ATOM 576 C CA . TYR A 1 71 ? 0.515 5.296 12.285 1.00 80.56 71 TYR A CA 1
ATOM 577 C C . TYR A 1 71 ? 1.450 5.370 13.507 1.00 80.56 71 TYR A C 1
ATOM 579 O O . TYR A 1 71 ? 1.756 6.436 14.040 1.00 80.56 71 TYR A O 1
ATOM 587 N N . LYS A 1 72 ? 1.916 4.236 14.031 1.00 78.00 72 LYS A N 1
ATOM 588 C CA . LYS A 1 72 ? 2.711 4.264 15.256 1.00 78.00 72 LYS A CA 1
ATOM 589 C C . LYS A 1 72 ? 4.105 4.809 14.944 1.00 78.00 72 LYS A C 1
ATOM 591 O O . LYS A 1 72 ? 4.855 4.207 14.184 1.00 78.00 72 LYS A O 1
ATOM 596 N N . ASN A 1 73 ? 4.483 5.897 15.615 1.00 76.38 73 ASN A N 1
ATOM 597 C CA . ASN A 1 73 ? 5.783 6.567 15.486 1.00 76.38 73 ASN A CA 1
ATOM 598 C C . ASN A 1 73 ? 6.033 7.304 14.154 1.00 76.38 73 ASN A C 1
ATOM 600 O O . ASN A 1 73 ? 7.201 7.510 13.817 1.00 76.38 73 ASN A O 1
ATOM 604 N N . VAL A 1 74 ? 5.008 7.731 13.405 1.00 81.69 74 VAL A N 1
ATOM 605 C CA . VAL A 1 74 ? 5.258 8.462 12.139 1.00 81.69 74 VAL A CA 1
ATOM 606 C C . VAL A 1 74 ? 6.022 9.771 12.374 1.00 81.69 74 VAL A C 1
ATOM 608 O O . VAL A 1 74 ? 6.958 10.087 11.645 1.00 81.69 74 VAL A O 1
ATOM 611 N N . THR A 1 75 ? 5.743 10.446 13.491 1.00 76.44 75 THR A N 1
ATOM 612 C CA . THR A 1 75 ? 6.480 11.637 13.940 1.00 76.44 75 THR A CA 1
ATOM 613 C C . THR A 1 75 ? 7.955 11.354 14.228 1.00 76.44 75 THR A C 1
ATOM 615 O O . THR A 1 75 ? 8.820 12.164 13.902 1.00 76.44 75 THR A O 1
ATOM 618 N N . ARG A 1 76 ? 8.293 10.168 14.757 1.00 79.50 76 ARG A N 1
ATOM 619 C CA . ARG A 1 76 ? 9.691 9.733 14.940 1.00 79.50 76 ARG A CA 1
ATOM 620 C C . ARG A 1 76 ? 10.390 9.466 13.605 1.00 79.50 76 ARG A C 1
ATOM 622 O O . ARG A 1 76 ? 11.609 9.591 13.532 1.00 79.50 76 ARG A O 1
ATOM 629 N N . ALA A 1 77 ? 9.636 9.093 12.573 1.00 77.25 77 ALA A N 1
ATOM 630 C CA . ALA A 1 77 ? 10.137 8.962 11.208 1.00 77.25 77 ALA A CA 1
ATOM 631 C C . ALA A 1 77 ? 10.277 10.320 10.488 1.00 77.25 77 ALA A C 1
ATOM 633 O O . ALA A 1 77 ? 10.714 10.347 9.341 1.00 77.25 77 ALA A O 1
ATOM 634 N N . GLY A 1 78 ? 9.959 11.433 11.164 1.00 83.38 78 GLY A N 1
ATOM 635 C CA . GLY A 1 78 ? 10.119 12.790 10.644 1.00 83.38 78 GLY A CA 1
ATOM 636 C C . GLY A 1 78 ? 8.953 13.288 9.794 1.00 83.38 78 GLY A C 1
ATOM 637 O O . GLY A 1 78 ? 9.115 14.298 9.122 1.00 83.38 78 GLY A O 1
ATOM 638 N N . MET A 1 79 ? 7.811 12.598 9.816 1.00 84.81 79 MET A N 1
ATOM 639 C CA . MET A 1 79 ? 6.611 12.980 9.070 1.00 84.81 79 MET A CA 1
ATOM 640 C C . MET A 1 79 ? 5.552 13.532 10.030 1.00 84.81 79 MET A C 1
ATOM 642 O O . MET A 1 79 ? 5.344 12.971 11.112 1.00 84.81 79 MET A O 1
ATOM 646 N N . SER A 1 80 ? 4.907 14.636 9.659 1.00 85.44 80 SER A N 1
ATOM 647 C CA . SER A 1 80 ? 3.839 15.239 10.459 1.00 85.44 80 SER A CA 1
ATOM 648 C C . SER A 1 80 ? 2.534 14.452 10.336 1.00 85.44 80 SER A C 1
ATOM 650 O O . SER A 1 80 ? 2.310 13.733 9.359 1.00 85.44 80 SER A O 1
ATOM 652 N N . ASP A 1 81 ? 1.654 14.608 11.326 1.00 82.31 81 ASP A N 1
ATOM 653 C CA . ASP A 1 81 ? 0.288 14.086 11.278 1.00 82.31 81 ASP A CA 1
ATOM 654 C C . ASP A 1 81 ? -0.382 14.496 9.952 1.00 82.31 81 ASP A C 1
ATOM 656 O O . ASP A 1 81 ? -0.864 13.659 9.190 1.00 82.31 81 ASP A O 1
ATOM 660 N N . GLU A 1 82 ? -0.356 15.792 9.637 1.00 83.12 82 GLU A N 1
ATOM 661 C CA . GLU A 1 82 ? -0.997 16.378 8.458 1.00 83.12 82 GLU A CA 1
ATOM 662 C C . GLU A 1 82 ? -0.469 15.784 7.149 1.00 83.12 82 GLU A C 1
ATOM 664 O O . GLU A 1 82 ? -1.259 15.504 6.245 1.00 83.12 82 GLU A O 1
ATOM 669 N N . GLU A 1 83 ? 0.842 15.550 7.051 1.00 86.38 83 GLU A N 1
ATOM 670 C CA . GLU A 1 83 ? 1.458 14.916 5.883 1.00 86.38 83 GLU A CA 1
ATOM 671 C C . GLU A 1 83 ? 0.912 13.501 5.682 1.00 86.38 83 GLU A C 1
ATOM 673 O O . GLU A 1 83 ? 0.447 13.171 4.588 1.00 86.38 83 GLU A O 1
ATOM 678 N N . VAL A 1 84 ? 0.869 12.691 6.743 1.00 85.88 84 VAL A N 1
ATOM 679 C CA . VAL A 1 84 ? 0.319 11.328 6.695 1.00 85.88 84 VAL A CA 1
ATOM 680 C C . VAL A 1 84 ? -1.130 11.335 6.213 1.00 85.88 84 VAL A C 1
ATOM 682 O O . VAL A 1 84 ? -1.498 10.594 5.300 1.00 85.88 84 VAL A O 1
ATOM 685 N N . PHE A 1 85 ? -1.964 12.193 6.798 1.00 84.50 85 PHE A N 1
ATOM 686 C CA . PHE A 1 85 ? -3.382 12.242 6.451 1.00 84.50 85 PHE A CA 1
ATOM 687 C C . PHE A 1 85 ? -3.628 12.814 5.055 1.00 84.50 85 PHE A C 1
ATOM 689 O O . PHE A 1 85 ? -4.590 12.411 4.397 1.00 84.50 85 PHE A O 1
ATOM 696 N N . SER A 1 86 ? -2.744 13.685 4.565 1.00 87.94 86 SER A N 1
ATOM 697 C CA . SER A 1 86 ? -2.797 14.163 3.183 1.00 87.94 86 SER A CA 1
ATOM 698 C C . SER A 1 86 ? -2.583 13.029 2.174 1.00 87.94 86 SER A C 1
ATOM 700 O O . SER A 1 86 ? -3.280 12.989 1.159 1.00 87.94 86 SER A O 1
ATOM 702 N N . PHE A 1 87 ? -1.717 12.052 2.477 1.00 88.69 87 PHE A N 1
ATOM 703 C CA . PHE A 1 87 ? -1.547 10.865 1.633 1.00 88.69 87 PHE A CA 1
ATOM 704 C C . PHE A 1 87 ? -2.814 10.017 1.590 1.00 88.69 87 PHE A C 1
ATOM 706 O O . PHE A 1 87 ? -3.246 9.617 0.510 1.00 88.69 87 PH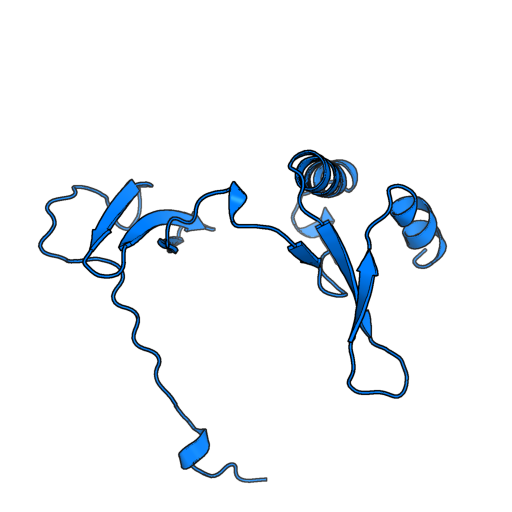E A O 1
ATOM 713 N N . TYR A 1 88 ? -3.450 9.788 2.741 1.00 88.50 88 TYR A N 1
ATOM 714 C CA . TYR A 1 88 ? -4.684 8.997 2.793 1.00 88.50 88 TYR A CA 1
ATOM 715 C C . TYR A 1 88 ? -5.811 9.685 2.019 1.00 88.50 88 TYR A C 1
ATOM 717 O O . TYR A 1 88 ? -6.494 9.043 1.223 1.00 88.50 88 TYR A O 1
ATOM 725 N N . ALA A 1 89 ? -5.955 11.003 2.200 1.00 88.19 89 ALA A N 1
ATOM 726 C CA . ALA A 1 89 ? -6.889 11.835 1.445 1.00 88.19 89 ALA A CA 1
ATOM 727 C C . ALA A 1 89 ? -6.649 11.738 -0.068 1.00 88.19 89 ALA A C 1
ATOM 729 O O . ALA A 1 89 ? -7.601 11.607 -0.840 1.00 88.19 89 ALA A O 1
ATOM 730 N N . GLN A 1 90 ? -5.383 11.771 -0.487 1.00 90.69 90 GLN A N 1
ATOM 731 C CA . GLN A 1 90 ? -5.015 11.658 -1.892 1.00 90.69 90 GLN A CA 1
ATOM 732 C C . GLN A 1 90 ? -5.375 10.282 -2.467 1.00 90.69 90 GLN A C 1
ATOM 734 O O . GLN A 1 90 ? -5.958 10.228 -3.544 1.00 90.69 90 GLN A O 1
ATOM 739 N N . TRP A 1 91 ? -5.120 9.185 -1.748 1.00 91.06 91 TRP A N 1
ATOM 740 C CA . TRP A 1 91 ? -5.486 7.842 -2.215 1.00 91.06 91 TRP A CA 1
ATOM 741 C C . TRP A 1 91 ? -6.990 7.683 -2.437 1.00 91.06 91 TRP A C 1
ATOM 743 O O . TRP A 1 91 ? -7.402 7.201 -3.488 1.00 91.06 91 TRP A O 1
ATOM 753 N N . MET A 1 92 ? -7.821 8.163 -1.510 1.00 89.94 92 MET A N 1
ATOM 754 C CA . MET A 1 92 ? -9.276 8.122 -1.712 1.00 89.94 92 MET A CA 1
ATOM 755 C C . MET A 1 92 ? -9.717 8.994 -2.887 1.00 89.94 92 MET A C 1
ATOM 757 O O . MET A 1 92 ? -10.617 8.621 -3.636 1.00 89.94 92 MET A O 1
ATOM 761 N N . LYS A 1 93 ? -9.071 10.150 -3.088 1.00 90.56 93 LYS A N 1
ATOM 762 C CA . LYS A 1 93 ? -9.330 11.007 -4.252 1.00 90.56 93 LYS A CA 1
ATOM 763 C C . LYS A 1 93 ? -8.965 10.316 -5.569 1.00 90.56 93 LYS A C 1
ATOM 765 O O . LYS A 1 93 ? -9.636 10.548 -6.572 1.00 90.56 93 LYS A O 1
ATOM 770 N N . ASP A 1 94 ? -7.951 9.458 -5.549 1.00 90.56 94 ASP A N 1
ATOM 771 C CA . ASP A 1 94 ? -7.544 8.628 -6.685 1.00 90.56 94 ASP A CA 1
ATOM 772 C C . ASP A 1 94 ? -8.474 7.413 -6.900 1.00 90.56 94 ASP A C 1
ATOM 774 O O . ASP A 1 94 ? -8.252 6.624 -7.818 1.00 90.56 94 ASP A O 1
ATOM 778 N N . GLY A 1 95 ? -9.542 7.281 -6.101 1.00 91.12 95 GLY A N 1
ATOM 779 C CA . GLY A 1 95 ? -10.535 6.210 -6.207 1.00 91.12 95 GLY A CA 1
ATOM 780 C C . GLY A 1 95 ? -10.117 4.907 -5.527 1.00 91.12 95 GLY A C 1
ATOM 781 O O . GLY A 1 95 ? -10.622 3.850 -5.898 1.00 91.12 95 GLY A O 1
ATOM 782 N N . ILE A 1 96 ? -9.179 4.976 -4.578 1.00 93.12 96 ILE A N 1
ATOM 783 C CA . ILE A 1 96 ? -8.683 3.825 -3.821 1.00 93.12 96 ILE A CA 1
ATOM 784 C C . ILE A 1 96 ? -9.434 3.734 -2.492 1.00 93.12 96 ILE A C 1
ATOM 786 O O . ILE A 1 96 ? -9.432 4.686 -1.708 1.00 93.12 96 ILE A O 1
ATOM 790 N N . ASP A 1 97 ? -10.009 2.571 -2.202 1.00 92.75 97 ASP A N 1
ATOM 791 C CA . ASP A 1 97 ? -10.675 2.315 -0.927 1.00 92.75 97 ASP A CA 1
ATOM 792 C C . ASP A 1 97 ? -9.612 2.100 0.164 1.00 92.75 97 ASP A C 1
ATOM 794 O O . ASP A 1 97 ? -8.777 1.194 0.080 1.00 92.75 97 ASP A O 1
ATOM 798 N N . VAL A 1 98 ? -9.606 2.943 1.196 1.00 92.44 98 VAL A N 1
ATOM 799 C CA . VAL A 1 98 ? -8.611 2.878 2.277 1.00 92.44 98 VAL A CA 1
ATOM 800 C C . VAL A 1 98 ? -9.263 2.309 3.531 1.00 92.44 98 VAL A C 1
ATOM 802 O O . VAL A 1 98 ? -10.276 2.820 3.994 1.00 92.44 98 VAL A O 1
ATOM 805 N N . PHE A 1 99 ? -8.655 1.285 4.123 1.00 92.31 99 PHE A N 1
ATOM 806 C CA . PHE A 1 99 ? -9.139 0.596 5.316 1.00 92.31 99 PHE A CA 1
ATOM 807 C C . PHE A 1 99 ? -8.105 0.641 6.438 1.00 92.31 99 PHE A C 1
ATOM 809 O O . PHE A 1 99 ? -6.903 0.528 6.204 1.00 92.31 99 PHE A O 1
ATOM 816 N N . HIS A 1 100 ? -8.568 0.737 7.678 1.00 89.12 100 HIS A N 1
ATOM 817 C CA . HIS A 1 100 ? -7.769 0.586 8.884 1.00 89.12 100 HIS A CA 1
ATOM 818 C C . HIS A 1 100 ? -8.063 -0.762 9.544 1.00 89.12 100 HIS A C 1
ATOM 820 O O . HIS A 1 100 ? -9.203 -1.063 9.892 1.00 89.12 100 HIS A O 1
ATOM 826 N N . CYS A 1 101 ? -7.025 -1.567 9.753 1.00 90.88 101 CYS A N 1
ATOM 827 C CA . CYS A 1 101 ? -7.149 -2.878 10.376 1.00 90.88 101 CYS A CA 1
ATOM 828 C C . CYS A 1 101 ? -6.968 -2.785 11.895 1.00 90.88 101 CYS A C 1
ATOM 830 O O . CYS A 1 101 ? -6.064 -2.095 12.371 1.00 90.88 101 CYS A O 1
ATOM 832 N N . GLN A 1 102 ? -7.782 -3.518 12.651 1.00 88.88 102 GLN A N 1
ATOM 833 C CA . GLN A 1 102 ? -7.675 -3.660 14.104 1.00 88.88 102 GLN A CA 1
ATOM 834 C C . GLN A 1 102 ? -7.758 -5.132 14.528 1.00 88.88 102 GLN A C 1
ATOM 836 O O . GLN A 1 102 ? -8.363 -5.945 13.827 1.00 88.88 102 GLN A O 1
ATOM 841 N N . PRO A 1 103 ? -7.152 -5.517 15.665 1.00 90.62 103 PRO A N 1
ATOM 842 C CA . PRO A 1 103 ? -7.323 -6.854 16.213 1.00 90.62 103 PRO A CA 1
ATOM 843 C C . PRO A 1 103 ? -8.719 -7.007 16.813 1.00 90.62 103 PRO A C 1
ATOM 845 O O . PRO A 1 103 ? -9.114 -6.227 17.681 1.00 90.62 103 PRO A O 1
ATOM 848 N N . LYS A 1 104 ? -9.431 -8.068 16.435 1.00 91.12 104 LYS A N 1
ATOM 849 C CA . LYS A 1 104 ? -10.698 -8.417 17.075 1.00 91.12 104 LYS A CA 1
ATOM 850 C C . LYS A 1 104 ? -10.425 -9.149 18.388 1.00 91.12 104 LYS A C 1
ATOM 852 O O . LYS A 1 104 ? -10.031 -10.321 18.391 1.00 91.12 104 LYS A O 1
ATOM 857 N N . TYR A 1 105 ? -10.631 -8.455 19.508 1.00 88.12 105 TYR A N 1
ATOM 858 C CA . TYR A 1 105 ? -10.343 -8.971 20.850 1.00 88.12 105 TYR A CA 1
ATOM 859 C C . TYR A 1 105 ? -11.002 -10.329 21.122 1.00 88.12 105 TYR A C 1
ATOM 861 O O . TYR A 1 105 ? -12.154 -10.573 20.769 1.00 88.12 105 TYR A O 1
ATOM 869 N N . GLY A 1 106 ? -10.247 -11.225 21.765 1.00 92.31 106 GLY A N 1
ATOM 870 C CA . GLY A 1 106 ? -10.690 -12.593 22.050 1.00 92.31 106 GLY A CA 1
ATOM 871 C C . GLY A 1 106 ? -10.629 -13.544 20.849 1.00 92.31 106 GLY A C 1
ATOM 872 O O . GLY A 1 106 ? -11.073 -14.684 20.962 1.00 92.31 106 GLY A O 1
ATOM 873 N N . THR A 1 107 ? -10.076 -13.109 19.711 1.00 93.19 107 THR A N 1
ATOM 874 C CA . THR A 1 107 ? -9.911 -13.934 18.507 1.00 93.19 107 THR A CA 1
ATOM 875 C C . THR A 1 107 ? -8.522 -13.750 17.888 1.00 93.19 107 THR A C 1
ATOM 877 O O . THR A 1 107 ? -7.790 -12.829 18.238 1.00 93.19 107 THR A O 1
ATOM 880 N N . TRP A 1 108 ? -8.171 -14.612 16.931 1.00 90.06 108 TRP A N 1
ATOM 881 C CA . TRP A 1 108 ? -6.980 -14.461 16.082 1.00 90.06 108 TRP A CA 1
ATOM 882 C C . TRP A 1 108 ? -7.281 -13.728 14.763 1.00 90.06 108 TRP A C 1
ATOM 884 O O . TRP A 1 108 ? -6.529 -13.854 13.800 1.00 90.06 108 TRP A O 1
ATOM 894 N N . GLN A 1 109 ? -8.406 -13.012 14.687 1.00 89.88 109 GLN A N 1
ATOM 895 C CA . GLN A 1 109 ? -8.865 -12.342 13.472 1.00 89.88 109 GLN A CA 1
ATOM 896 C C . GLN A 1 109 ? -8.559 -10.841 13.509 1.00 89.88 109 GLN A C 1
ATOM 898 O O . GLN A 1 109 ? -8.548 -10.213 14.569 1.00 89.88 109 GLN A O 1
ATOM 903 N N . LEU A 1 110 ? -8.341 -10.273 12.324 1.00 90.06 110 LEU A N 1
ATOM 904 C CA . LEU A 1 110 ? -8.333 -8.831 12.105 1.00 90.06 110 LEU A CA 1
ATOM 905 C C . LEU A 1 110 ? -9.698 -8.401 11.567 1.00 90.06 110 LEU A C 1
ATOM 907 O O . LEU A 1 110 ? -10.316 -9.123 10.785 1.00 90.06 110 LEU A O 1
ATOM 911 N N . GLU A 1 111 ? -10.138 -7.219 11.968 1.00 92.75 111 GLU A N 1
ATOM 912 C CA . GLU A 1 111 ? -11.264 -6.514 11.366 1.00 92.75 111 GLU A CA 1
ATOM 913 C C . GLU A 1 111 ? -10.754 -5.282 10.621 1.00 92.75 111 GLU A C 1
ATOM 915 O O . GLU A 1 111 ? -9.786 -4.654 11.046 1.00 92.75 111 GLU A O 1
ATOM 920 N N . ALA A 1 112 ? -11.374 -4.967 9.487 1.00 92.81 112 ALA A N 1
ATOM 921 C CA . ALA A 1 112 ? -11.037 -3.809 8.673 1.00 92.81 112 ALA A CA 1
ATOM 922 C C . ALA A 1 112 ? -12.208 -2.824 8.707 1.00 92.81 112 ALA A C 1
ATOM 924 O O . ALA A 1 112 ? -13.337 -3.188 8.377 1.00 92.81 112 ALA A O 1
ATOM 925 N N . GLU A 1 113 ? -11.936 -1.589 9.114 1.00 90.50 113 GLU A N 1
ATOM 926 C CA . GLU A 1 113 ? -12.891 -0.484 9.077 1.00 90.50 113 GLU A CA 1
ATOM 927 C C . GLU A 1 113 ? -12.480 0.478 7.964 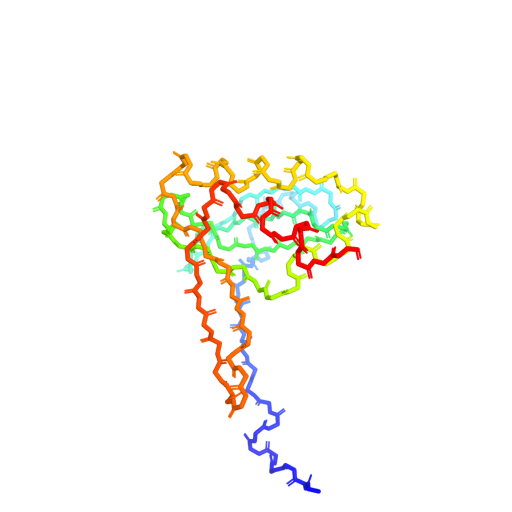1.00 90.50 113 GLU A C 1
ATOM 929 O O . GLU A 1 113 ? -11.319 0.873 7.873 1.00 90.50 113 GLU A O 1
ATOM 934 N N . GLU A 1 114 ? -13.420 0.854 7.103 1.00 89.12 114 GLU A N 1
ATOM 935 C CA . GLU A 1 114 ? -13.177 1.852 6.062 1.00 89.12 114 GLU A CA 1
ATOM 936 C C . GLU A 1 114 ? -12.766 3.190 6.692 1.00 89.12 114 GLU A C 1
ATOM 938 O O . GLU A 1 114 ? -13.389 3.678 7.644 1.00 89.12 114 GLU A O 1
ATOM 943 N N . TRP A 1 115 ? -11.697 3.784 6.170 1.00 82.75 115 TRP A N 1
ATOM 944 C CA . TRP A 1 115 ? -11.179 5.045 6.667 1.00 82.75 115 TRP A CA 1
ATOM 945 C C . TRP A 1 115 ? -12.159 6.170 6.335 1.00 82.75 115 TRP A C 1
ATOM 947 O O . TRP A 1 115 ? -12.559 6.369 5.192 1.00 82.75 115 TRP A O 1
ATOM 957 N N . LYS A 1 116 ? -12.531 6.945 7.355 1.00 74.31 116 LYS A N 1
ATOM 958 C CA . LYS A 1 116 ? -13.394 8.125 7.222 1.00 74.31 116 LYS A CA 1
ATOM 959 C C . LYS A 1 116 ? -12.628 9.355 7.674 1.00 74.31 116 LYS A C 1
ATOM 961 O O . LYS A 1 116 ? -11.849 9.277 8.619 1.00 74.31 116 LYS A O 1
ATOM 966 N N . SER A 1 117 ? -12.914 10.513 7.083 1.00 64.88 117 SER A N 1
ATOM 967 C CA . SER A 1 117 ? -12.261 11.787 7.437 1.00 64.88 117 SER A CA 1
ATOM 968 C C . SER A 1 117 ? -12.331 12.130 8.933 1.00 64.88 117 SER A C 1
ATOM 970 O O . SER A 1 117 ? -11.418 12.748 9.466 1.00 64.88 117 SER A O 1
ATOM 972 N N . THR A 1 118 ? -13.358 11.656 9.643 1.00 63.34 118 THR A N 1
ATOM 973 C CA . THR A 1 118 ? -13.538 11.819 11.098 1.00 63.34 118 THR A CA 1
ATOM 974 C C . THR A 1 118 ? -12.653 10.905 11.963 1.00 63.34 118 THR A C 1
ATOM 976 O O . THR A 1 118 ? -12.770 10.911 13.189 1.00 63.34 118 THR A O 1
ATOM 979 N N . PHE A 1 119 ? -11.831 10.037 11.364 1.00 67.31 119 PHE A N 1
ATOM 980 C CA . PHE A 1 119 ? -11.018 9.051 12.087 1.00 67.31 119 PHE A CA 1
ATOM 981 C C . PHE A 1 119 ? -9.967 9.711 12.985 1.00 67.31 119 PHE A C 1
ATOM 983 O O . PHE A 1 119 ? -9.720 9.232 14.085 1.00 67.31 119 PHE A O 1
ATOM 990 N N . LEU A 1 120 ? -9.399 10.835 12.547 1.00 63.66 120 LEU A N 1
ATOM 991 C CA . LEU A 1 120 ? -8.390 11.609 13.276 1.00 63.66 120 LEU A CA 1
ATOM 992 C C . LEU A 1 120 ? -8.893 12.054 14.654 1.00 63.66 120 LEU A C 1
ATOM 994 O O . LEU A 1 120 ? -8.223 11.838 15.664 1.00 63.66 120 LEU A O 1
ATOM 998 N N . ASP A 1 121 ? -10.112 12.592 14.691 1.00 64.62 121 ASP A N 1
ATOM 999 C CA . ASP A 1 121 ? -10.752 13.049 15.923 1.00 64.62 121 ASP A CA 1
ATOM 1000 C C . ASP A 1 121 ? -11.030 11.870 16.860 1.00 64.62 121 ASP A C 1
ATOM 1002 O O . ASP A 1 121 ? -10.736 11.926 18.052 1.00 64.62 121 ASP A O 1
ATOM 1006 N N . LYS A 1 122 ? -11.533 10.751 16.320 1.00 64.25 122 LYS A N 1
ATOM 1007 C CA . LYS A 1 122 ? -11.755 9.526 17.103 1.00 64.25 122 LYS A CA 1
ATOM 1008 C C . LYS A 1 122 ? -10.451 8.935 17.644 1.00 64.25 122 LYS A C 1
ATOM 1010 O O . LYS A 1 122 ? -10.414 8.499 18.791 1.00 64.25 122 LYS A O 1
ATOM 1015 N N . TRP A 1 123 ? -9.393 8.904 16.838 1.00 64.56 123 TRP A N 1
ATOM 1016 C CA . TRP A 1 123 ? -8.114 8.309 17.215 1.00 64.56 123 TRP A CA 1
ATOM 1017 C C . TRP A 1 123 ? -7.397 9.133 18.286 1.00 64.56 123 TRP A C 1
ATOM 1019 O O . TRP A 1 123 ? -6.971 8.553 19.285 1.00 64.56 123 TRP A O 1
ATOM 1029 N N . ARG A 1 124 ? -7.347 10.467 18.132 1.00 64.25 124 ARG A N 1
ATOM 1030 C CA . ARG A 1 124 ? -6.797 11.392 19.142 1.00 64.25 124 ARG A CA 1
ATOM 1031 C C . ARG A 1 124 ? -7.534 11.283 20.477 1.00 64.25 124 ARG A C 1
ATOM 1033 O O . ARG A 1 124 ? -6.903 11.302 21.524 1.00 64.25 124 ARG A O 1
ATOM 1040 N N . ASN A 1 125 ? -8.854 11.103 20.445 1.00 63.09 125 ASN A N 1
ATOM 1041 C CA . ASN A 1 125 ? -9.653 10.941 21.662 1.00 63.09 125 ASN 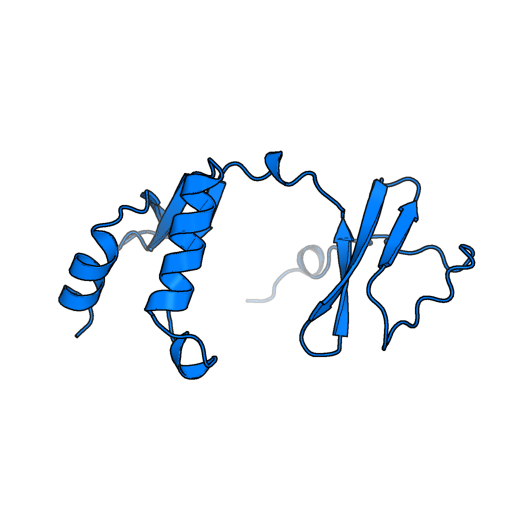A CA 1
ATOM 1042 C C . ASN A 1 125 ? -9.454 9.578 22.352 1.00 63.09 125 ASN A C 1
ATOM 1044 O O . ASN A 1 125 ? -9.629 9.481 23.564 1.00 63.09 125 ASN A O 1
ATOM 1048 N N . ASN A 1 126 ? -9.094 8.531 21.602 1.00 59.81 126 ASN A N 1
ATOM 1049 C CA . ASN A 1 126 ? -8.919 7.170 22.126 1.00 59.81 126 ASN A CA 1
ATOM 1050 C C . ASN A 1 126 ? -7.468 6.829 22.516 1.00 59.81 126 ASN A C 1
ATOM 1052 O O . ASN A 1 126 ? -7.254 5.828 23.197 1.00 59.81 126 ASN A O 1
ATOM 1056 N N . ASN A 1 127 ? -6.482 7.621 22.087 1.00 54.91 127 ASN A N 1
ATOM 1057 C CA . ASN A 1 127 ? -5.062 7.442 22.410 1.00 54.91 127 ASN A CA 1
ATOM 1058 C C . ASN A 1 127 ? -4.453 8.791 22.854 1.00 54.91 127 ASN A C 1
ATOM 1060 O O . ASN A 1 127 ? -3.792 9.434 22.034 1.00 54.91 127 ASN A O 1
ATOM 1064 N N . PRO A 1 128 ? -4.727 9.238 24.098 1.00 44.88 128 PRO A N 1
ATOM 1065 C CA . PRO A 1 128 ? -4.218 10.500 24.640 1.00 44.88 128 PRO A CA 1
ATOM 1066 C C . PRO A 1 128 ? -2.700 10.507 24.867 1.00 44.88 128 PRO A C 1
ATOM 1068 O O . PRO A 1 128 ? -2.114 9.423 25.101 1.00 44.88 128 PRO A O 1
#